Protein AF-A0A4U0XA44-F1 (afdb_monomer)

Organism: NCBI:txid329884

Solvent-accessible surface area (backbone atoms only — not comparable to full-atom values): 9792 Å² total; per-residue (Å²): 133,67,64,86,78,43,59,71,72,58,34,55,54,52,65,65,36,68,73,57,49,49,60,63,55,64,75,67,71,84,72,81,82,68,94,86,64,79,78,78,75,85,68,75,73,73,84,87,70,76,71,45,79,67,72,78,51,86,83,80,86,75,79,83,79,50,74,67,54,52,51,50,49,53,48,65,37,54,74,52,82,75,41,83,71,49,78,26,84,45,85,89,61,59,78,93,64,96,65,94,82,85,86,90,84,78,68,77,80,78,42,66,36,54,50,52,24,57,57,51,70,31,92,86,58,70,83,46,74,74,62,92,61,78,75,76,77,76,52,50,73,45,71,86

pLDDT: mean 70.78, std 17.55, range [33.53, 96.88]

Foldseek 3Di:
DDLVPDDPVSSVVQCPDPVVVVVVVVVPDPDDDDPPDDPPPCPDDPPPPPCDPPNVDDDDDDDDDDPVRVVVQLCVLAVDQKDWDDWALDPVPDDDDPDDDDDDDDAFPPCPQVVVCVSNVHPPDSSPPDDPDGDPPNIDTDID

Mean predicted aligned error: 16.36 Å

Structure (mmCIF, N/CA/C/O backbone):
data_AF-A0A4U0XA44-F1
#
_entry.id   AF-A0A4U0XA44-F1
#
loop_
_atom_site.group_PDB
_atom_site.id
_atom_site.type_symbol
_atom_site.label_atom_id
_atom_site.label_alt_id
_atom_site.label_comp_id
_atom_site.label_asym_id
_atom_site.label_entity_id
_atom_site.label_seq_id
_atom_site.pdbx_PDB_ins_code
_atom_site.Cartn_x
_atom_site.Cartn_y
_atom_site.Cartn_z
_atom_site.occupancy
_atom_site.B_iso_or_equiv
_atom_site.auth_seq_id
_atom_site.auth_comp_id
_atom_site.auth_asym_id
_atom_site.auth_atom_id
_atom_site.pdbx_PDB_model_num
ATOM 1 N N . MET A 1 1 ? -22.358 1.973 -22.016 1.00 46.72 1 MET A N 1
ATOM 2 C CA . MET A 1 1 ? -22.594 1.385 -20.680 1.00 46.72 1 MET A CA 1
ATOM 3 C C . MET A 1 1 ? -21.294 0.751 -20.224 1.00 46.72 1 MET A C 1
ATOM 5 O O . MET A 1 1 ? -20.784 -0.100 -20.938 1.00 46.72 1 MET A O 1
ATOM 9 N N . ASP A 1 2 ? -20.721 1.218 -19.116 1.00 55.09 2 ASP A N 1
ATOM 10 C CA . ASP A 1 2 ? -19.413 0.759 -18.637 1.00 55.09 2 ASP A CA 1
ATOM 11 C C . ASP A 1 2 ? -19.580 -0.491 -17.759 1.00 55.09 2 ASP A C 1
ATOM 13 O O . ASP A 1 2 ? -20.042 -0.419 -16.618 1.00 55.09 2 ASP A O 1
ATOM 17 N N . ILE A 1 3 ? -19.256 -1.658 -18.324 1.00 52.31 3 ILE A N 1
ATOM 18 C CA . ILE A 1 3 ? -19.473 -2.980 -17.708 1.00 52.31 3 ILE A CA 1
ATOM 19 C C . ILE A 1 3 ? -18.700 -3.105 -16.382 1.00 52.31 3 ILE A C 1
ATOM 21 O O . ILE A 1 3 ? -19.102 -3.853 -15.489 1.00 52.31 3 ILE A O 1
ATOM 25 N N . LEU A 1 4 ? -17.618 -2.334 -16.220 1.00 55.19 4 LEU A N 1
ATOM 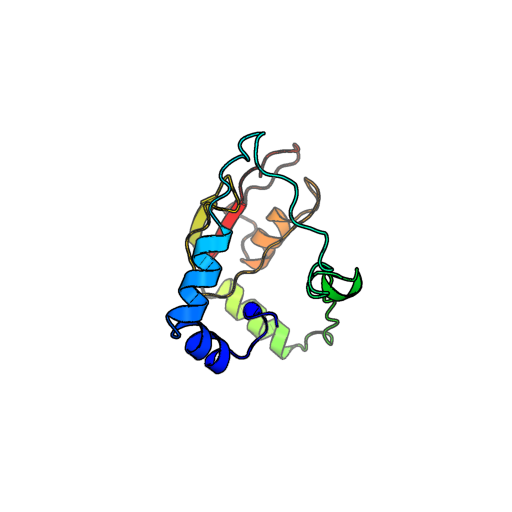26 C CA . LEU A 1 4 ? -16.779 -2.336 -15.022 1.00 55.19 4 LEU A CA 1
ATOM 27 C C . LEU A 1 4 ? -17.391 -1.568 -13.843 1.00 55.19 4 LEU A C 1
ATOM 29 O O . LEU A 1 4 ? -16.971 -1.794 -12.709 1.00 55.19 4 LEU A O 1
ATOM 33 N N . ARG A 1 5 ? -18.401 -0.722 -14.087 1.00 49.72 5 ARG A N 1
ATOM 34 C CA . ARG A 1 5 ? -19.147 0.012 -13.047 1.00 49.72 5 ARG A CA 1
ATOM 35 C C . ARG A 1 5 ? -20.463 -0.650 -12.635 1.00 49.72 5 ARG A C 1
ATOM 37 O O . ARG A 1 5 ? -21.167 -0.120 -11.779 1.00 49.72 5 ARG A O 1
ATOM 44 N N . LEU A 1 6 ? -20.812 -1.794 -13.220 1.00 53.34 6 LEU A N 1
ATOM 45 C CA . LEU A 1 6 ? -22.012 -2.525 -12.828 1.00 53.34 6 LEU A CA 1
ATOM 46 C C . LEU A 1 6 ? -21.803 -3.279 -11.505 1.00 53.34 6 LEU A C 1
ATOM 48 O O . LEU A 1 6 ? -20.701 -3.775 -11.250 1.00 53.34 6 LEU A O 1
ATOM 52 N N . PRO A 1 7 ? -22.867 -3.442 -10.694 1.00 65.44 7 PRO A N 1
ATOM 53 C CA . PRO A 1 7 ? -22.861 -4.349 -9.553 1.00 65.44 7 PRO A CA 1
ATOM 54 C C . PRO A 1 7 ? -22.336 -5.732 -9.954 1.00 65.44 7 PRO A C 1
ATOM 56 O O . PRO A 1 7 ? -22.637 -6.229 -11.042 1.00 65.44 7 PRO A O 1
ATOM 59 N N . THR A 1 8 ? -21.571 -6.378 -9.075 1.00 63.03 8 THR A N 1
ATOM 60 C CA . THR A 1 8 ? -20.843 -7.632 -9.351 1.00 63.03 8 THR A CA 1
ATOM 61 C C . THR A 1 8 ? -21.722 -8.742 -9.934 1.00 63.03 8 THR A C 1
ATOM 63 O O . THR A 1 8 ? -21.257 -9.480 -10.802 1.00 63.03 8 THR A O 1
ATOM 66 N N . ALA A 1 9 ? -22.994 -8.820 -9.526 1.00 58.72 9 ALA A N 1
ATOM 67 C CA . ALA A 1 9 ? -23.980 -9.766 -10.056 1.00 58.72 9 ALA A CA 1
ATOM 68 C C . ALA A 1 9 ? -24.393 -9.480 -11.515 1.00 58.72 9 ALA A C 1
ATOM 70 O O . ALA A 1 9 ? -24.545 -10.400 -12.316 1.00 58.72 9 ALA A O 1
ATOM 71 N N . LEU A 1 10 ? -24.532 -8.205 -11.890 1.00 57.47 10 LEU A N 1
ATOM 72 C CA . LEU A 1 10 ? -24.844 -7.806 -13.267 1.00 57.47 10 LEU A CA 1
ATOM 73 C C . LEU A 1 10 ? -23.617 -7.934 -14.171 1.00 57.47 10 LEU A C 1
ATOM 75 O O . LEU A 1 10 ? -23.728 -8.388 -15.309 1.00 57.47 10 LEU A O 1
ATOM 79 N N . ARG A 1 11 ? -22.431 -7.619 -13.639 1.00 69.88 11 ARG A N 1
ATOM 80 C CA . ARG A 1 11 ? -21.157 -7.785 -14.345 1.00 69.88 11 ARG A CA 1
ATOM 81 C C . ARG A 1 11 ? -20.894 -9.247 -14.713 1.00 69.88 11 ARG A C 1
ATOM 83 O O . ARG A 1 11 ? -20.538 -9.536 -15.852 1.00 69.88 11 ARG A O 1
ATOM 90 N N . SER A 1 12 ? -21.080 -10.176 -13.774 1.00 64.12 12 SER A N 1
ATOM 91 C CA . SER A 1 12 ? -20.860 -11.608 -14.021 1.00 64.12 12 SER A CA 1
ATOM 92 C C . SER A 1 12 ? -21.888 -12.207 -14.987 1.00 64.12 12 SER A C 1
ATOM 94 O O . SER A 1 12 ? -21.527 -13.060 -15.797 1.00 64.12 12 SER A O 1
ATOM 96 N N . SER A 1 13 ? -23.134 -11.728 -14.953 1.00 58.28 13 SER A N 1
ATOM 97 C CA . SER A 1 13 ? -24.195 -12.136 -15.881 1.00 58.28 13 SER A CA 1
ATOM 98 C C . SER A 1 13 ? -23.913 -11.684 -17.322 1.00 58.28 13 SER A C 1
ATOM 100 O O . SER A 1 13 ? -23.980 -12.488 -18.251 1.00 58.28 13 SER A O 1
ATOM 102 N N . LEU A 1 14 ? -23.485 -10.432 -17.515 1.00 61.22 14 LEU A N 1
ATOM 103 C CA . LEU A 1 14 ? -23.154 -9.898 -18.844 1.00 61.22 14 LEU A CA 1
ATOM 104 C C . LEU A 1 14 ? -21.908 -10.547 -19.455 1.00 61.22 14 LEU A C 1
ATOM 106 O O . LEU A 1 14 ? -21.880 -10.823 -20.651 1.00 61.22 14 LEU A O 1
ATOM 110 N N . LEU A 1 15 ? -20.895 -10.856 -18.640 1.00 64.25 15 LEU A N 1
ATOM 111 C CA . LEU A 1 15 ? -19.681 -11.542 -19.103 1.00 64.25 15 LEU A CA 1
ATOM 112 C C . LEU A 1 15 ? -19.907 -13.031 -19.436 1.00 64.25 15 LEU A C 1
ATOM 114 O O . LEU A 1 15 ? -19.071 -13.636 -20.109 1.00 64.25 15 LEU A O 1
ATOM 118 N N . ARG A 1 16 ? -21.027 -13.626 -18.998 1.00 67.88 16 ARG A N 1
ATOM 119 C CA . ARG A 1 16 ? -21.444 -14.990 -19.376 1.00 67.88 16 ARG A CA 1
ATOM 120 C C . ARG A 1 16 ? -22.172 -15.049 -20.720 1.00 67.88 16 ARG A C 1
ATOM 122 O O . ARG A 1 16 ? -22.339 -16.146 -21.248 1.00 67.88 16 ARG A O 1
ATOM 129 N N . GLN A 1 17 ? -22.580 -13.915 -21.293 1.00 65.62 17 GLN A N 1
ATOM 130 C CA . GLN A 1 17 ? -23.223 -13.894 -22.605 1.00 65.62 17 GLN A CA 1
ATOM 131 C C . GLN A 1 17 ? -22.173 -14.034 -23.723 1.00 65.62 17 GLN A C 1
ATOM 133 O O . GLN A 1 17 ? -21.308 -13.163 -23.867 1.00 65.62 17 GLN A O 1
ATOM 138 N N . PRO A 1 18 ? -22.236 -15.094 -24.552 1.00 60.31 18 PRO A N 1
ATOM 139 C CA . PRO A 1 18 ? -21.203 -15.378 -25.552 1.00 60.31 18 PRO A CA 1
ATOM 140 C C . PRO A 1 18 ? -21.068 -14.265 -26.606 1.00 60.31 18 PRO A C 1
ATOM 142 O O . PRO A 1 18 ? -19.958 -13.974 -27.049 1.00 60.31 18 PRO A O 1
ATOM 145 N N . ALA A 1 19 ? -22.166 -13.575 -26.934 1.00 55.03 19 ALA A N 1
ATOM 146 C CA . ALA A 1 19 ? -22.178 -12.474 -27.898 1.00 55.03 19 ALA A CA 1
ATOM 147 C C . ALA A 1 19 ? -21.351 -11.252 -27.443 1.00 55.03 19 ALA A C 1
ATOM 149 O O . ALA A 1 19 ? -20.592 -10.690 -28.231 1.00 55.03 19 ALA A O 1
ATOM 150 N N . LEU A 1 20 ? -21.428 -10.866 -26.161 1.00 56.31 20 LEU A N 1
ATOM 151 C CA . LEU A 1 20 ? -20.670 -9.723 -25.629 1.00 56.31 20 LEU A CA 1
ATOM 152 C C . LEU A 1 20 ? -19.189 -10.048 -25.420 1.00 56.31 20 LEU A C 1
ATOM 154 O O . LEU A 1 20 ? -18.326 -9.181 -25.564 1.00 56.31 20 LEU A O 1
ATOM 158 N N . ARG A 1 21 ? -18.878 -11.314 -25.130 1.00 52.78 21 ARG A N 1
ATOM 159 C CA . ARG A 1 21 ? -17.499 -11.790 -24.988 1.00 52.78 21 ARG A CA 1
ATOM 160 C C . ARG A 1 21 ? -16.740 -11.761 -26.319 1.00 52.78 21 ARG A C 1
ATOM 162 O O . ARG A 1 21 ? -15.540 -11.485 -26.316 1.00 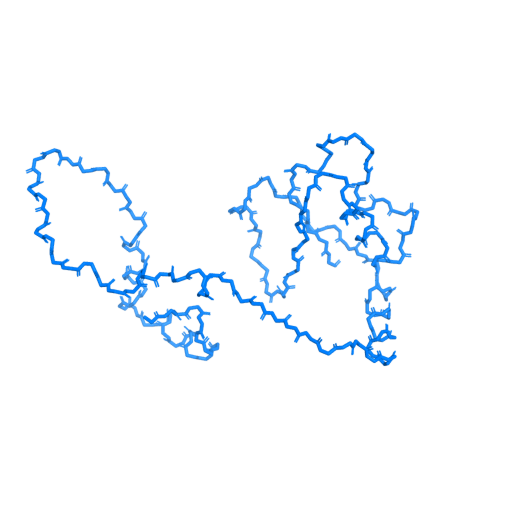52.78 21 ARG A O 1
ATOM 169 N N . CYS A 1 22 ? -17.441 -12.007 -27.428 1.00 48.97 22 CYS A N 1
ATOM 170 C CA . CYS A 1 22 ? -16.890 -11.931 -28.780 1.00 48.97 22 CYS A CA 1
ATOM 171 C C . CYS A 1 22 ? -16.556 -10.480 -29.169 1.00 48.97 22 CYS A C 1
ATOM 173 O O . CYS A 1 22 ? -15.431 -10.213 -29.579 1.00 48.97 22 CYS A O 1
ATOM 175 N N . LEU A 1 23 ? -17.467 -9.534 -28.898 1.00 49.62 23 LEU A N 1
ATOM 176 C CA . LEU A 1 23 ? -17.262 -8.100 -29.161 1.00 49.62 23 LEU A CA 1
ATOM 177 C C . LEU A 1 23 ? -16.072 -7.500 -28.390 1.00 49.62 23 LEU A C 1
ATOM 179 O O . LEU A 1 23 ? -15.359 -6.645 -28.912 1.00 49.62 23 LEU A O 1
ATOM 183 N N . LEU A 1 24 ? -15.824 -7.970 -27.163 1.00 53.03 24 LEU A N 1
ATOM 184 C CA . LEU A 1 24 ? -14.659 -7.564 -26.368 1.00 53.03 24 LEU A CA 1
ATOM 185 C C . LEU A 1 24 ? -13.341 -8.191 -26.862 1.00 53.03 24 LEU A C 1
ATOM 187 O O . LEU A 1 24 ? -12.293 -7.574 -26.699 1.00 53.03 24 LEU A O 1
ATOM 191 N N . HIS A 1 25 ? -13.376 -9.382 -27.475 1.00 43.94 25 HIS A N 1
ATOM 192 C CA . HIS A 1 25 ? -12.186 -10.014 -28.068 1.00 43.94 25 HIS A CA 1
ATOM 193 C C . HIS A 1 25 ? -11.804 -9.392 -29.416 1.00 43.94 25 HIS A C 1
ATOM 195 O O . HIS A 1 25 ? -10.619 -9.198 -29.677 1.00 43.94 25 HIS A O 1
ATOM 201 N N . SER A 1 26 ? -12.781 -9.028 -30.250 1.00 41.25 26 SER A N 1
ATOM 202 C CA . SER A 1 26 ? -12.533 -8.384 -31.549 1.00 41.25 26 SER A CA 1
ATOM 203 C C . SER A 1 26 ? -11.971 -6.962 -31.435 1.00 41.25 26 SER A C 1
ATOM 205 O O . SER A 1 26 ? -11.390 -6.456 -32.385 1.00 41.25 26 SER A O 1
ATOM 207 N N . ALA A 1 27 ? -12.097 -6.318 -30.272 1.00 44.16 27 ALA A N 1
ATOM 208 C CA . ALA A 1 27 ? -11.546 -4.984 -30.031 1.00 44.16 27 ALA A CA 1
ATOM 209 C C . ALA A 1 27 ? -10.016 -4.968 -29.793 1.00 44.16 27 ALA A C 1
ATOM 211 O O . ALA A 1 27 ? -9.453 -3.897 -29.579 1.00 44.16 27 ALA A O 1
ATOM 212 N N . VAL A 1 28 ? -9.341 -6.130 -29.797 1.00 42.34 28 VAL A N 1
ATOM 213 C CA . VAL A 1 28 ? -7.914 -6.260 -29.424 1.00 42.34 28 VAL A CA 1
ATOM 214 C C . VAL A 1 28 ? -6.992 -6.619 -30.602 1.00 42.34 28 VAL A C 1
ATOM 216 O O . VAL A 1 28 ? -5.774 -6.506 -30.476 1.00 42.34 28 VAL A O 1
ATOM 219 N N . THR A 1 29 ? -7.512 -6.961 -31.780 1.00 33.53 29 THR A N 1
ATOM 220 C CA . THR A 1 29 ? -6.675 -7.147 -32.977 1.00 33.53 29 THR A CA 1
ATOM 221 C C . THR A 1 29 ? -6.556 -5.837 -33.749 1.00 33.53 29 THR A C 1
ATOM 223 O O . THR A 1 29 ? -7.409 -5.503 -34.565 1.00 33.53 29 THR A O 1
ATOM 226 N N . TYR A 1 30 ? -5.489 -5.083 -33.481 1.00 39.69 30 TYR A N 1
ATOM 227 C CA . TYR A 1 30 ? -5.030 -4.032 -34.386 1.00 39.69 30 TYR A CA 1
ATOM 228 C C . TYR A 1 30 ? -4.241 -4.694 -35.521 1.00 39.69 30 TYR A C 1
ATOM 230 O O . TYR A 1 30 ? -3.050 -4.970 -35.381 1.00 39.69 30 TYR A O 1
ATOM 238 N N . GLU A 1 31 ? -4.917 -4.994 -36.626 1.00 38.34 31 GLU A N 1
ATOM 239 C CA . GLU A 1 31 ? -4.249 -5.209 -37.908 1.00 38.34 31 GLU A CA 1
ATOM 240 C C . GLU A 1 31 ? -4.024 -3.835 -38.546 1.00 38.34 31 GLU A C 1
ATOM 242 O O . GLU A 1 31 ? -4.957 -3.041 -38.677 1.00 38.34 31 GLU A O 1
ATOM 247 N N . ALA A 1 32 ? -2.770 -3.524 -38.882 1.00 40.50 32 ALA A N 1
ATOM 248 C CA . ALA A 1 32 ? -2.432 -2.277 -39.557 1.00 40.50 32 ALA A CA 1
ATOM 249 C C . ALA A 1 32 ? -3.197 -2.189 -40.898 1.00 40.50 32 ALA A C 1
ATOM 251 O O . ALA A 1 32 ? -3.232 -3.189 -41.624 1.00 40.50 32 ALA A O 1
ATOM 252 N N . PRO A 1 33 ? -3.812 -1.041 -41.246 1.00 43.59 33 PRO A N 1
ATOM 253 C CA . PRO A 1 33 ? -4.612 -0.934 -42.463 1.00 43.59 33 PRO A CA 1
ATOM 254 C C . PRO A 1 33 ? -3.745 -1.144 -43.708 1.00 43.59 33 PRO A C 1
ATOM 256 O O . PRO A 1 33 ? -2.662 -0.573 -43.810 1.00 43.59 33 PRO A O 1
ATOM 259 N N . ARG A 1 34 ? -4.226 -1.947 -44.662 1.00 53.03 34 ARG A N 1
ATOM 260 C CA . ARG A 1 34 ? -3.709 -1.939 -46.038 1.00 53.03 34 ARG A CA 1
ATOM 261 C C . ARG A 1 34 ? -4.261 -0.694 -46.737 1.00 53.03 34 ARG A C 1
ATOM 263 O O . ARG A 1 34 ? -5.451 -0.417 -46.593 1.00 53.03 34 ARG A O 1
ATOM 270 N N . ASP A 1 35 ? -3.419 0.014 -47.483 1.00 50.75 35 ASP A N 1
ATOM 271 C CA . ASP A 1 35 ? -3.682 1.352 -48.049 1.00 50.75 35 ASP A CA 1
ATOM 272 C C . ASP A 1 35 ? -4.846 1.443 -49.069 1.00 50.75 35 ASP A C 1
ATOM 274 O O . ASP A 1 35 ? -5.177 2.534 -49.522 1.00 50.75 35 ASP A O 1
ATOM 278 N N . ASP A 1 36 ? -5.522 0.336 -49.396 1.00 52.28 36 ASP A N 1
ATOM 279 C CA . ASP A 1 36 ? -6.522 0.270 -50.475 1.00 52.28 36 ASP A CA 1
ATOM 280 C C . ASP A 1 36 ? -7.996 0.275 -50.013 1.00 52.28 36 ASP A C 1
ATOM 282 O O . ASP A 1 36 ? -8.901 0.097 -50.831 1.00 52.28 36 ASP A O 1
ATOM 286 N N . VAL A 1 37 ? -8.291 0.468 -48.719 1.00 55.06 37 VAL A N 1
ATOM 287 C CA . VAL A 1 37 ? -9.684 0.525 -48.225 1.00 55.06 37 VAL A CA 1
ATOM 288 C C . VAL A 1 37 ? -10.113 1.984 -48.020 1.00 55.06 37 VAL A C 1
ATOM 290 O O . VAL A 1 37 ? -9.506 2.674 -47.198 1.00 55.06 37 VAL A O 1
ATOM 293 N N . PRO A 1 38 ? -11.160 2.484 -48.714 1.00 55.50 38 PRO A N 1
ATOM 294 C CA . PRO A 1 38 ? -11.635 3.848 -48.510 1.00 55.50 38 PRO A CA 1
ATOM 295 C C . PRO A 1 38 ? -12.071 4.046 -47.050 1.00 55.50 38 PRO A C 1
ATOM 297 O O . PRO A 1 38 ? -12.656 3.132 -46.456 1.00 55.50 38 PRO A O 1
ATOM 300 N N . PRO A 1 39 ? -11.798 5.221 -46.452 1.00 53.78 39 PRO A N 1
ATOM 301 C CA . PRO A 1 39 ? -12.088 5.459 -45.048 1.00 53.78 39 PRO A CA 1
ATOM 302 C C . PRO A 1 39 ? -13.587 5.254 -44.795 1.00 53.78 39 PRO A C 1
ATOM 304 O O . PRO A 1 39 ? -14.406 5.788 -45.551 1.00 53.78 39 PRO A O 1
ATOM 307 N N . PRO A 1 40 ? -13.978 4.492 -43.756 1.00 50.91 40 PRO A N 1
ATOM 308 C CA . PRO A 1 40 ? -15.383 4.340 -43.420 1.00 50.91 40 PRO A CA 1
ATOM 309 C C . PRO A 1 40 ? -15.968 5.733 -43.173 1.00 50.91 40 PRO A C 1
ATOM 311 O O . PRO A 1 40 ? -15.394 6.533 -42.430 1.00 50.91 40 PRO A O 1
ATOM 314 N N . SER A 1 41 ? -17.089 6.037 -43.835 1.00 52.06 41 SER A N 1
ATOM 315 C CA . SER A 1 41 ? -17.808 7.299 -43.659 1.00 52.06 41 SER A CA 1
ATOM 316 C C . SER A 1 41 ? -17.974 7.578 -42.168 1.00 52.06 41 SER A C 1
ATOM 318 O O . SER A 1 41 ? -18.400 6.676 -41.445 1.00 52.06 41 SER A O 1
ATOM 320 N N . LEU A 1 42 ? -17.645 8.799 -41.734 1.00 49.19 42 LEU A N 1
ATOM 321 C CA . LEU A 1 42 ? -17.750 9.309 -40.360 1.00 49.19 42 LEU A CA 1
ATOM 322 C C . LEU A 1 42 ? -19.209 9.291 -39.857 1.00 49.19 42 LEU A C 1
ATOM 324 O O . LEU A 1 42 ? -19.808 10.330 -39.589 1.00 49.19 42 LEU A O 1
ATOM 328 N N . ALA A 1 43 ? -19.810 8.112 -39.723 1.00 49.03 43 ALA A N 1
ATOM 329 C CA . ALA A 1 43 ? -20.954 7.911 -38.860 1.00 49.03 43 ALA A CA 1
ATOM 330 C C . ALA A 1 43 ? -20.457 8.237 -37.452 1.00 49.03 43 ALA A C 1
ATOM 332 O O . ALA A 1 43 ? -19.503 7.621 -36.974 1.00 49.03 43 ALA A O 1
ATOM 333 N N . ALA A 1 44 ? -21.040 9.282 -36.861 1.00 52.03 44 ALA A N 1
ATOM 334 C CA . ALA A 1 44 ? -20.644 9.855 -35.584 1.00 52.03 44 ALA A CA 1
ATOM 335 C C . ALA A 1 44 ? -20.240 8.755 -34.595 1.00 52.03 44 ALA A C 1
ATOM 337 O O . ALA A 1 44 ? -21.061 7.908 -34.233 1.00 52.03 44 ALA A O 1
ATOM 338 N N . ALA A 1 45 ? -18.963 8.756 -34.194 1.00 47.03 45 ALA A N 1
ATOM 339 C CA . ALA A 1 45 ? -18.460 7.850 -33.174 1.00 47.03 45 ALA A CA 1
ATOM 340 C C . ALA A 1 45 ? -19.436 7.886 -31.985 1.00 47.03 45 ALA A C 1
ATOM 342 O O . ALA A 1 45 ? -19.822 8.985 -31.568 1.00 47.03 45 ALA A O 1
ATOM 343 N N . PRO A 1 46 ? -19.893 6.732 -31.464 1.00 45.66 46 PRO A N 1
ATOM 344 C CA . PRO A 1 46 ? -20.869 6.726 -30.388 1.00 45.66 46 PRO A CA 1
ATOM 345 C C . PRO A 1 46 ? -20.327 7.591 -29.250 1.00 45.66 46 PRO A C 1
ATOM 347 O O . PRO A 1 46 ? -19.173 7.436 -28.849 1.00 45.66 46 PRO A O 1
ATOM 350 N N . ALA A 1 47 ? -21.162 8.494 -28.729 1.00 50.03 47 ALA A N 1
ATOM 351 C CA . ALA A 1 47 ? -20.871 9.444 -27.648 1.00 50.03 47 ALA A CA 1
ATOM 352 C C . ALA A 1 47 ? -20.518 8.779 -26.290 1.00 50.03 47 ALA A C 1
ATOM 354 O O . ALA A 1 47 ? -20.701 9.354 -25.223 1.00 50.03 47 ALA A O 1
ATOM 355 N N . LEU A 1 48 ? -20.021 7.542 -26.309 1.00 43.69 48 LEU A N 1
ATOM 356 C CA . LEU A 1 48 ? -19.558 6.753 -25.172 1.00 43.69 48 LEU A CA 1
ATOM 357 C C . LEU A 1 48 ? -18.131 7.106 -24.725 1.00 43.69 48 LEU A C 1
ATOM 359 O O . LEU A 1 48 ? -17.658 6.528 -23.751 1.00 43.69 48 LEU A O 1
ATOM 363 N N . LEU A 1 49 ? -17.453 8.033 -25.409 1.00 44.97 49 LEU A N 1
ATOM 364 C CA . LEU A 1 49 ? -16.063 8.414 -25.130 1.00 44.97 49 LEU A CA 1
ATOM 365 C C . LEU A 1 49 ? -15.860 9.915 -24.891 1.00 44.97 49 LEU A C 1
ATOM 367 O O . LEU A 1 49 ? -14.723 10.380 -24.871 1.00 44.97 49 LEU A O 1
ATOM 371 N N . THR A 1 50 ? -16.915 10.689 -24.632 1.00 48.09 50 THR A N 1
ATOM 372 C CA . THR A 1 50 ? -16.744 12.005 -23.994 1.00 48.09 50 THR A CA 1
ATOM 373 C C . THR A 1 50 ? -16.474 11.796 -22.508 1.00 48.09 50 THR A C 1
ATOM 375 O O . THR A 1 50 ? -17.311 12.066 -21.648 1.00 48.09 50 THR A O 1
ATOM 378 N N . LEU A 1 51 ? -15.297 11.247 -22.208 1.00 46.62 51 LEU A N 1
ATOM 379 C CA . LEU A 1 51 ? -14.742 11.179 -20.866 1.00 46.62 51 LEU A CA 1
ATOM 380 C C . LEU A 1 51 ? -14.489 12.621 -20.421 1.00 46.62 51 LEU A C 1
ATOM 382 O O . LEU A 1 51 ? -13.473 13.220 -20.765 1.00 46.62 51 LEU A O 1
ATOM 386 N N . SER A 1 52 ? -15.438 13.212 -19.694 1.00 58.66 52 SER A N 1
ATOM 387 C CA . SER A 1 52 ? -15.179 14.498 -19.051 1.00 58.66 52 SER A CA 1
ATOM 388 C C . SER A 1 52 ? -14.082 14.310 -18.000 1.00 58.66 52 SER A C 1
ATOM 390 O O . SER A 1 52 ? -13.946 13.234 -17.407 1.00 58.66 52 SER A O 1
ATOM 392 N N . SER A 1 53 ? -13.315 15.360 -17.717 1.00 52.03 53 SER A N 1
ATOM 393 C CA . SER A 1 53 ? -12.317 15.362 -16.636 1.00 52.03 53 SER A CA 1
ATOM 394 C C . SER A 1 53 ? -12.906 14.937 -15.281 1.00 52.03 53 SER A C 1
ATOM 396 O O . SER A 1 53 ? -12.199 14.368 -14.449 1.00 52.03 53 SER A O 1
ATOM 398 N N . THR A 1 54 ? -14.210 15.141 -15.085 1.00 54.19 54 THR A N 1
ATOM 399 C CA . THR A 1 54 ? -14.993 14.703 -13.921 1.00 54.19 54 THR A CA 1
ATOM 400 C C . THR A 1 54 ? -15.270 13.195 -13.906 1.00 54.19 54 THR A C 1
ATOM 402 O O . THR A 1 54 ? -15.394 12.602 -12.841 1.00 54.19 54 THR A O 1
ATOM 405 N N . THR A 1 55 ? -15.354 12.548 -15.071 1.00 56.47 55 THR A N 1
ATOM 406 C CA . THR A 1 55 ? -15.618 11.100 -15.190 1.00 56.47 55 THR A CA 1
ATOM 407 C C . THR A 1 55 ? -14.368 10.271 -14.883 1.00 56.47 55 THR A C 1
ATOM 409 O O . THR A 1 55 ? -14.468 9.171 -14.338 1.00 56.47 55 THR A O 1
ATOM 412 N N . LEU A 1 56 ? -13.189 10.818 -15.196 1.00 53.84 56 LEU A N 1
ATOM 413 C CA . LEU A 1 56 ? -11.889 10.174 -14.977 1.00 53.84 56 LEU A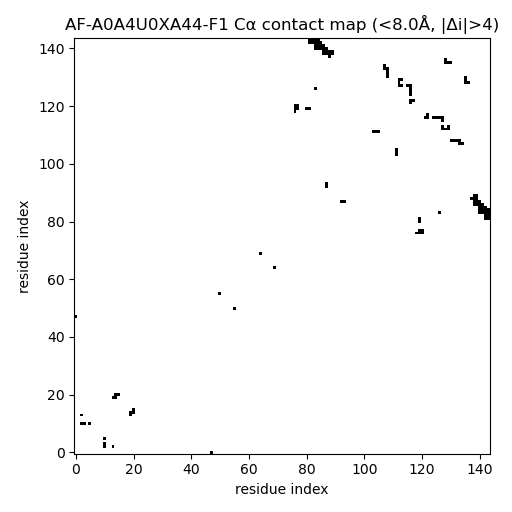 CA 1
ATOM 414 C C . LEU A 1 56 ? -11.357 10.322 -13.546 1.00 53.84 56 LEU A C 1
ATOM 416 O O . LEU A 1 56 ? -10.497 9.545 -13.140 1.00 53.84 56 LEU A O 1
ATOM 420 N N . ASN A 1 57 ? -11.876 11.281 -12.775 1.00 57.75 57 ASN A N 1
ATOM 421 C CA . ASN A 1 57 ? -11.406 11.580 -11.426 1.00 57.75 57 ASN A CA 1
ATOM 422 C C . ASN A 1 57 ? -12.555 11.447 -10.420 1.00 57.75 57 ASN A C 1
ATOM 424 O O . ASN A 1 57 ? -13.303 12.393 -10.185 1.00 57.75 57 ASN A O 1
ATOM 428 N N . SER A 1 58 ? -12.693 10.275 -9.798 1.00 65.31 58 SER A N 1
ATOM 429 C CA . SER A 1 58 ? -13.548 10.121 -8.619 1.00 65.31 58 SER A CA 1
ATOM 430 C C . SER A 1 58 ? -12.773 10.552 -7.376 1.00 65.31 58 SER A C 1
ATOM 432 O O . SER A 1 58 ? -11.838 9.869 -6.959 1.00 65.31 58 SER A O 1
ATOM 434 N N . TYR A 1 59 ? -13.158 11.676 -6.781 1.00 71.81 59 TYR A N 1
ATOM 435 C CA . TYR A 1 59 ? -12.631 12.115 -5.494 1.00 71.81 59 TYR A CA 1
ATOM 436 C C . TYR A 1 59 ? -13.617 11.739 -4.390 1.00 71.81 59 TYR A C 1
ATOM 438 O O . TYR A 1 59 ? -14.796 12.081 -4.467 1.00 71.81 59 TYR A O 1
ATOM 446 N N . GLN A 1 60 ? -13.139 11.027 -3.373 1.00 75.62 60 GLN A N 1
ATOM 447 C CA . GLN A 1 60 ? -13.936 10.663 -2.209 1.00 75.62 60 GLN A CA 1
ATOM 448 C C . GLN A 1 60 ? -13.337 11.329 -0.973 1.00 75.62 60 GLN A C 1
ATOM 450 O O . GLN A 1 60 ? -12.189 11.073 -0.616 1.00 75.62 60 GLN A O 1
ATOM 455 N N . VAL A 1 61 ? -14.127 12.177 -0.316 1.00 82.88 61 VAL A N 1
ATOM 456 C CA . VAL A 1 61 ? -13.812 12.684 1.023 1.00 82.88 61 VAL A CA 1
ATOM 457 C C . VAL A 1 61 ? -14.453 11.740 2.024 1.00 82.88 61 VAL A C 1
ATOM 459 O O . VAL A 1 61 ? -15.668 11.546 1.998 1.00 82.88 61 VAL A O 1
ATOM 462 N N . SER A 1 62 ? -13.652 11.140 2.899 1.00 84.06 62 SER A N 1
ATOM 463 C CA . SER A 1 62 ? -14.168 10.389 4.039 1.00 84.06 62 SER A CA 1
ATOM 464 C C . SER A 1 62 ? -14.279 11.289 5.265 1.00 84.06 62 SER A C 1
ATOM 466 O O . SER A 1 62 ? -13.550 12.272 5.407 1.00 84.06 62 SER A O 1
ATOM 468 N N . LEU A 1 63 ? -15.153 10.914 6.196 1.00 92.88 63 LEU A N 1
ATOM 469 C CA . LEU A 1 63 ? -15.101 11.470 7.544 1.00 92.88 63 LEU A CA 1
ATOM 470 C C . LEU A 1 63 ? -13.773 11.070 8.220 1.00 92.88 63 LEU A C 1
ATOM 472 O O . LEU A 1 63 ? -13.217 10.014 7.888 1.00 92.88 63 LEU A O 1
ATOM 476 N N . PRO A 1 64 ? -13.255 11.879 9.161 1.00 93.62 64 PRO A N 1
ATOM 477 C CA . PRO A 1 64 ? -12.093 11.503 9.955 1.00 93.62 64 PRO A CA 1
ATOM 478 C C . PRO A 1 64 ? -12.311 10.162 10.677 1.00 93.62 64 PRO A C 1
ATOM 480 O O . PRO A 1 64 ? -13.424 9.887 11.139 1.00 93.62 64 PRO A O 1
ATOM 483 N N . PRO A 1 65 ? -11.276 9.313 10.797 1.00 93.81 65 PRO A N 1
ATOM 484 C CA . PRO A 1 65 ? -11.401 8.039 11.491 1.00 93.81 65 PRO A CA 1
ATOM 485 C C . PRO A 1 65 ? -11.659 8.251 12.989 1.00 93.81 65 PRO A C 1
ATOM 487 O O . PRO A 1 65 ? -11.072 9.124 13.626 1.00 93.81 65 PRO A O 1
ATOM 490 N N . THR A 1 66 ? -12.516 7.413 13.569 1.00 96.31 66 THR A N 1
ATOM 491 C CA . THR A 1 66 ? -12.740 7.357 15.016 1.00 96.31 66 THR A CA 1
ATOM 492 C C . THR A 1 66 ? -11.606 6.593 15.708 1.00 96.31 66 THR A C 1
ATOM 494 O O . THR A 1 66 ? -10.866 5.833 15.080 1.00 96.31 66 THR A O 1
ATOM 497 N N . ASN A 1 67 ? -11.501 6.713 17.035 1.00 96.50 67 ASN A N 1
ATOM 498 C CA . ASN A 1 67 ? -10.528 5.943 17.821 1.00 96.50 67 ASN A CA 1
ATOM 499 C C . ASN A 1 67 ? -10.672 4.421 17.648 1.00 96.50 67 ASN A C 1
ATOM 501 O O . ASN A 1 67 ? -9.674 3.702 17.684 1.00 96.50 67 ASN A O 1
ATOM 505 N N . THR A 1 68 ? -11.891 3.916 17.442 1.00 96.88 68 THR A N 1
ATOM 506 C CA . THR A 1 68 ? -12.124 2.487 17.187 1.00 96.88 68 THR A CA 1
ATOM 507 C C . THR A 1 68 ? -11.561 2.063 15.834 1.00 96.88 68 THR A C 1
ATOM 509 O O . THR A 1 68 ? -10.889 1.036 15.766 1.00 96.88 68 THR A O 1
ATOM 512 N N . HIS A 1 69 ? -11.739 2.878 14.787 1.00 95.00 69 HIS A N 1
ATOM 513 C CA . HIS A 1 69 ? -11.134 2.630 13.474 1.00 95.00 69 HIS A CA 1
ATOM 514 C C . HIS A 1 69 ? -9.605 2.642 13.544 1.00 95.00 69 HIS A C 1
ATOM 516 O O . HIS A 1 69 ? -8.964 1.766 12.970 1.00 95.00 69 HIS A O 1
ATOM 522 N N . LEU A 1 70 ? -9.017 3.586 14.286 1.00 93.19 70 LEU A N 1
ATOM 523 C CA . LEU A 1 70 ? -7.563 3.661 14.461 1.00 93.19 70 LEU A CA 1
ATOM 524 C C . LEU A 1 70 ? -7.004 2.432 15.188 1.00 93.19 70 LEU A C 1
ATOM 526 O O . LEU A 1 70 ? -5.996 1.875 14.759 1.00 93.19 70 LEU A O 1
ATOM 530 N N . ARG A 1 71 ? -7.668 1.974 16.258 1.00 94.50 71 ARG A N 1
ATOM 531 C CA . ARG A 1 71 ? -7.273 0.749 16.972 1.00 94.50 71 ARG A CA 1
ATOM 532 C C . ARG A 1 71 ? -7.378 -0.483 16.082 1.00 94.50 71 ARG A C 1
ATOM 534 O O . ARG A 1 71 ? -6.429 -1.257 16.030 1.00 94.50 71 ARG A O 1
ATOM 541 N N . PHE A 1 72 ? -8.492 -0.629 15.365 1.00 94.94 72 PHE A N 1
ATOM 542 C CA . PHE A 1 72 ? -8.689 -1.724 14.419 1.00 94.94 72 PHE A CA 1
ATOM 543 C C . PHE A 1 72 ? -7.595 -1.741 13.348 1.00 94.94 72 PHE A C 1
ATOM 545 O O . PHE A 1 72 ? -6.975 -2.778 13.137 1.00 94.94 72 PHE A O 1
ATOM 552 N N . ALA A 1 73 ? -7.308 -0.594 12.725 1.00 91.31 73 ALA A N 1
ATOM 553 C CA . ALA A 1 73 ? -6.259 -0.478 11.717 1.00 91.31 73 ALA A CA 1
ATOM 554 C C . ALA A 1 73 ? -4.884 -0.853 12.285 1.00 91.31 73 ALA A C 1
ATOM 556 O O . ALA A 1 73 ? -4.165 -1.641 11.677 1.00 91.31 73 ALA A O 1
ATOM 557 N N . ASN A 1 74 ? -4.537 -0.350 13.474 1.00 90.81 74 ASN A N 1
ATOM 558 C CA . ASN A 1 74 ? -3.274 -0.694 14.118 1.00 90.81 74 ASN A CA 1
ATOM 559 C C . ASN A 1 74 ? -3.162 -2.204 14.366 1.00 90.81 74 ASN A C 1
ATOM 561 O O . ASN A 1 74 ? -2.141 -2.797 14.040 1.00 90.81 74 ASN A O 1
ATOM 565 N N . THR A 1 75 ? -4.213 -2.841 14.890 1.00 91.75 75 THR A N 1
ATOM 566 C CA . THR A 1 75 ? -4.235 -4.298 15.080 1.00 91.75 75 THR A CA 1
ATOM 567 C C . THR A 1 75 ? -4.121 -5.041 13.751 1.00 91.75 75 THR A C 1
ATOM 569 O O . THR A 1 75 ? -3.312 -5.955 13.656 1.00 91.75 75 THR A O 1
ATOM 572 N N . TYR A 1 76 ? -4.863 -4.627 12.723 1.00 90.38 76 TYR A N 1
ATOM 573 C CA . TYR A 1 76 ? -4.847 -5.251 11.399 1.00 90.38 76 TYR A CA 1
ATOM 574 C C . TYR A 1 76 ? -3.452 -5.239 10.758 1.00 90.38 76 TYR A C 1
ATOM 576 O O . TYR A 1 76 ? -2.986 -6.263 10.272 1.00 90.38 76 TYR A O 1
ATOM 584 N N . PHE A 1 77 ? -2.756 -4.100 10.788 1.00 87.62 77 PHE A N 1
ATOM 585 C CA . PHE A 1 77 ? -1.437 -3.979 10.158 1.00 87.62 77 PHE A CA 1
ATOM 586 C C . PHE A 1 77 ? -0.280 -4.547 10.994 1.00 87.62 77 PHE A C 1
ATOM 588 O O . PHE A 1 77 ? 0.821 -4.701 10.470 1.00 87.62 77 PHE A O 1
ATOM 595 N N . THR A 1 78 ? -0.501 -4.848 12.278 1.00 87.19 78 THR A N 1
ATOM 596 C CA . THR A 1 78 ? 0.549 -5.360 13.180 1.00 87.19 78 THR A CA 1
ATOM 597 C C . THR A 1 78 ? 0.340 -6.807 13.611 1.00 87.19 78 THR A C 1
ATOM 599 O O . THR A 1 78 ? 1.258 -7.402 14.177 1.00 87.19 78 THR A O 1
ATOM 602 N N . SER A 1 79 ? -0.824 -7.404 13.332 1.00 88.25 79 SER A N 1
ATOM 603 C CA . SER A 1 79 ? -1.131 -8.782 13.729 1.00 88.25 79 SER A CA 1
ATOM 604 C C . SER A 1 79 ? -0.252 -9.827 13.047 1.00 88.25 79 SER A C 1
ATOM 606 O O . SER A 1 79 ? -0.033 -10.891 13.620 1.00 88.25 79 SER A O 1
ATOM 608 N N . ALA A 1 80 ? 0.255 -9.543 11.845 1.00 84.00 80 ALA A N 1
ATOM 609 C CA . ALA A 1 80 ? 1.131 -10.436 11.098 1.00 84.00 80 ALA A CA 1
ATOM 610 C C . ALA A 1 80 ? 2.275 -9.654 10.426 1.00 84.00 80 ALA A C 1
ATOM 612 O O . ALA A 1 80 ? 2.097 -8.481 10.089 1.00 84.00 80 ALA A O 1
ATOM 613 N N . PRO A 1 81 ? 3.463 -10.267 10.240 1.00 80.75 81 PRO A N 1
ATOM 614 C CA . PRO A 1 81 ? 4.471 -9.723 9.333 1.00 80.75 81 PRO A CA 1
ATOM 615 C C . PRO A 1 81 ? 3.878 -9.519 7.933 1.00 80.75 81 PRO A C 1
ATOM 617 O O . PRO A 1 81 ? 3.224 -10.442 7.455 1.00 80.75 81 PRO A O 1
ATOM 620 N N . PRO A 1 82 ? 4.163 -8.398 7.247 1.00 84.62 82 PRO A N 1
ATOM 621 C CA . PRO A 1 82 ? 3.905 -8.320 5.816 1.00 84.62 82 PRO A CA 1
ATOM 622 C C . PRO A 1 82 ? 4.798 -9.330 5.085 1.00 84.62 82 PRO A C 1
ATOM 624 O O . PRO A 1 82 ? 6.006 -9.408 5.338 1.00 84.62 82 PRO A O 1
ATOM 627 N N . GLU A 1 83 ? 4.216 -10.082 4.165 1.00 85.12 83 GLU A N 1
ATOM 628 C CA . GLU A 1 83 ? 4.928 -10.929 3.225 1.00 85.12 83 GLU A CA 1
ATOM 629 C C . GLU A 1 83 ? 5.208 -10.145 1.941 1.00 85.12 83 GLU A C 1
ATOM 631 O O . GLU A 1 83 ? 4.391 -9.371 1.434 1.00 85.12 83 GLU A O 1
ATOM 636 N N . TYR A 1 84 ? 6.406 -10.335 1.400 1.00 86.88 84 TYR A N 1
ATOM 637 C CA . TYR A 1 84 ? 6.734 -9.836 0.078 1.00 86.88 84 TYR A CA 1
ATOM 638 C C . TYR A 1 84 ? 6.095 -10.738 -0.981 1.00 86.88 84 TYR A C 1
ATOM 640 O O . TYR A 1 84 ? 6.448 -11.910 -1.084 1.00 86.88 84 TYR A O 1
ATOM 648 N N . LEU A 1 85 ? 5.193 -10.186 -1.794 1.00 88.31 85 LEU A N 1
ATOM 649 C CA . LEU A 1 85 ? 4.430 -10.974 -2.761 1.00 88.31 85 LEU A CA 1
ATOM 650 C C . LEU A 1 85 ? 5.101 -11.016 -4.139 1.00 88.31 85 LEU A C 1
ATOM 652 O O . LEU A 1 85 ? 5.261 -12.087 -4.721 1.00 88.31 85 LEU A O 1
ATOM 656 N N . PHE A 1 86 ? 5.474 -9.858 -4.699 1.00 87.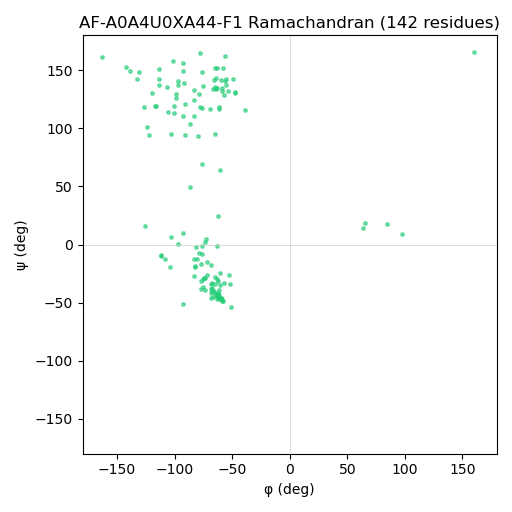69 86 PHE A N 1
ATOM 657 C CA . PHE A 1 86 ? 6.049 -9.784 -6.049 1.00 87.69 86 PHE A CA 1
ATOM 658 C C . PHE A 1 86 ? 6.776 -8.464 -6.347 1.00 87.69 86 PHE A C 1
ATOM 660 O O . PHE A 1 86 ? 6.513 -7.431 -5.724 1.00 87.69 86 PHE A O 1
ATOM 667 N N . THR A 1 87 ? 7.629 -8.479 -7.384 1.00 89.81 87 THR A N 1
ATOM 668 C CA . THR A 1 87 ? 8.042 -7.278 -8.131 1.00 89.81 87 THR A CA 1
ATOM 669 C C . THR A 1 87 ? 7.513 -7.360 -9.555 1.00 89.81 87 THR A C 1
ATOM 671 O O . THR A 1 87 ? 7.612 -8.401 -10.202 1.00 89.81 87 THR A O 1
ATOM 674 N N . ALA A 1 88 ? 7.001 -6.247 -10.062 1.00 89.00 88 ALA A N 1
ATOM 675 C CA . ALA A 1 88 ? 6.529 -6.112 -11.428 1.00 89.00 88 ALA A CA 1
ATOM 676 C C . ALA A 1 88 ? 7.220 -4.907 -12.091 1.00 89.00 88 ALA A C 1
ATOM 678 O O . ALA A 1 88 ? 7.050 -3.769 -11.635 1.00 89.00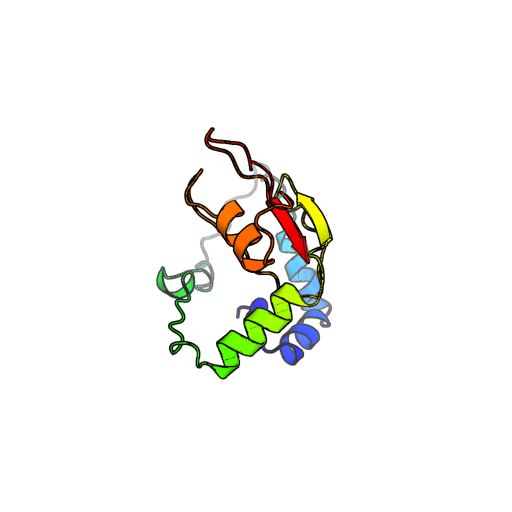 88 ALA A O 1
ATOM 679 N N . PRO A 1 89 ? 8.002 -5.106 -13.168 1.00 86.56 89 PRO A N 1
ATOM 680 C CA . PRO A 1 89 ? 8.582 -3.996 -13.921 1.00 86.56 89 PRO A CA 1
ATOM 681 C C . PRO A 1 89 ? 7.532 -3.244 -14.748 1.00 86.56 89 PRO A C 1
ATOM 683 O O . PRO A 1 89 ? 7.697 -2.054 -15.009 1.00 86.56 89 PRO A O 1
ATOM 686 N N . TYR A 1 90 ? 6.440 -3.914 -15.132 1.00 84.88 90 TYR A N 1
ATOM 687 C CA . TYR A 1 90 ? 5.397 -3.356 -15.991 1.00 84.88 90 TYR A CA 1
ATOM 688 C C . TYR A 1 90 ? 4.003 -3.585 -15.413 1.00 84.88 90 TYR A C 1
ATOM 690 O O . TYR A 1 90 ? 3.725 -4.610 -14.795 1.00 84.88 90 TYR A O 1
ATOM 698 N N . PHE A 1 91 ? 3.079 -2.661 -15.674 1.00 80.62 91 PHE A N 1
ATOM 699 C CA . PHE A 1 91 ? 1.716 -2.752 -15.139 1.00 80.62 91 PHE A CA 1
ATOM 700 C C . PHE A 1 91 ? 0.954 -3.988 -15.646 1.00 80.62 91 PHE A C 1
ATOM 702 O O . PHE A 1 91 ? 0.137 -4.566 -14.947 1.00 80.62 91 PHE A O 1
ATOM 709 N N . ARG A 1 92 ? 1.263 -4.454 -16.858 1.00 83.00 92 ARG A N 1
ATOM 710 C CA . ARG A 1 92 ? 0.647 -5.664 -17.424 1.00 83.00 92 ARG A CA 1
ATOM 711 C C . ARG A 1 92 ? 1.200 -6.968 -16.841 1.00 83.00 92 ARG A C 1
ATOM 713 O O . ARG A 1 92 ? 0.660 -8.021 -17.141 1.00 83.00 92 ARG A O 1
ATOM 720 N N . SER A 1 93 ? 2.267 -6.900 -16.042 1.00 82.19 93 SER A N 1
ATOM 721 C CA . SER A 1 93 ? 2.888 -8.072 -15.408 1.00 82.19 93 SER A CA 1
ATOM 722 C C . SER A 1 93 ? 2.350 -8.371 -14.004 1.00 82.19 93 SER A C 1
ATOM 724 O O . SER A 1 93 ? 2.924 -9.199 -13.306 1.00 82.19 93 SER A O 1
ATOM 726 N N . PHE A 1 94 ? 1.266 -7.709 -13.579 1.00 81.75 94 PHE A N 1
ATOM 727 C CA . PHE A 1 94 ? 0.654 -7.983 -12.281 1.00 81.75 94 PHE A CA 1
ATOM 728 C C . PHE A 1 94 ? 0.040 -9.388 -12.249 1.00 81.75 94 PHE A C 1
ATOM 730 O O . PHE A 1 94 ? -0.697 -9.748 -13.174 1.00 81.75 94 PHE A O 1
ATOM 737 N N . PRO A 1 95 ? 0.289 -10.170 -11.185 1.00 81.88 95 PRO A N 1
ATOM 738 C CA . PRO A 1 95 ? -0.496 -11.367 -10.939 1.00 81.88 95 PRO A CA 1
ATOM 739 C C . PRO A 1 95 ? -1.953 -10.967 -10.674 1.00 81.88 95 PRO A C 1
ATOM 741 O O . PRO A 1 95 ? -2.230 -9.946 -10.049 1.00 81.88 95 PRO A O 1
ATOM 744 N N . LEU A 1 96 ? -2.902 -11.770 -11.153 1.00 82.75 96 LEU A N 1
ATOM 745 C CA . LEU A 1 96 ? -4.313 -11.561 -10.834 1.00 82.75 96 LEU A CA 1
ATOM 746 C C . LEU A 1 96 ? -4.541 -11.882 -9.352 1.00 82.75 96 LEU A C 1
ATOM 748 O O . LEU A 1 96 ? -4.380 -13.031 -8.942 1.00 82.75 96 LEU A O 1
ATOM 752 N N . SER A 1 97 ? -4.944 -10.882 -8.567 1.00 83.62 97 SER A N 1
ATOM 753 C CA . SER A 1 97 ? -5.295 -11.045 -7.154 1.00 83.62 97 SER A CA 1
ATOM 754 C C . SER A 1 97 ? -6.812 -10.964 -6.950 1.00 83.62 97 SER A C 1
ATOM 756 O O . SER A 1 97 ? -7.459 -10.073 -7.509 1.00 83.62 97 SER A O 1
ATOM 758 N N . PRO A 1 98 ? -7.414 -11.861 -6.145 1.00 87.06 98 PRO A N 1
ATOM 759 C CA . PRO A 1 98 ? -8.809 -11.729 -5.730 1.00 87.06 98 PRO A CA 1
ATOM 760 C C . PRO A 1 98 ? -8.996 -10.716 -4.585 1.00 87.06 98 PRO A C 1
ATOM 762 O O . PRO A 1 98 ? -10.133 -10.422 -4.218 1.00 87.06 98 PRO A O 1
ATOM 765 N N . HIS A 1 99 ? -7.906 -10.197 -4.011 1.00 86.62 99 HIS A N 1
ATOM 766 C CA . HIS A 1 99 ? -7.927 -9.281 -2.872 1.00 86.62 99 HIS A CA 1
ATOM 767 C C . HIS A 1 99 ? -7.918 -7.819 -3.340 1.00 86.62 99 HIS A C 1
ATOM 769 O O . HIS A 1 99 ? -7.346 -7.514 -4.388 1.00 86.62 99 HIS A O 1
ATOM 775 N N . PRO A 1 100 ? -8.530 -6.893 -2.580 1.00 89.06 100 PRO A N 1
ATOM 776 C CA . PRO A 1 100 ? -8.416 -5.470 -2.870 1.00 89.06 100 PRO A CA 1
ATOM 777 C C . PRO A 1 100 ? -6.967 -4.995 -2.696 1.00 89.06 100 PRO A C 1
ATOM 779 O O . PRO A 1 100 ? -6.320 -5.305 -1.698 1.00 89.06 100 PRO A O 1
ATOM 782 N N . GLU A 1 101 ? -6.480 -4.197 -3.646 1.00 88.56 101 GLU A N 1
ATOM 783 C CA . GLU A 1 101 ? -5.121 -3.649 -3.636 1.00 88.56 101 GLU A CA 1
ATOM 784 C C . GLU A 1 101 ? -5.137 -2.127 -3.463 1.00 88.56 101 GLU A C 1
ATOM 786 O O . GLU A 1 101 ? -5.987 -1.426 -4.017 1.00 88.56 101 GLU A O 1
ATOM 791 N N . VAL A 1 102 ? -4.165 -1.604 -2.709 1.00 89.44 102 VAL A N 1
ATOM 792 C CA . VAL A 1 102 ? -3.979 -0.164 -2.491 1.00 89.44 102 VAL A CA 1
ATOM 793 C C . VAL A 1 102 ? -2.633 0.262 -3.066 1.00 89.44 102 VAL A C 1
ATOM 795 O O . VAL A 1 102 ? -1.581 -0.203 -2.630 1.00 89.44 102 VAL A O 1
ATOM 798 N N . ALA A 1 103 ? -2.656 1.178 -4.036 1.00 89.50 103 ALA A N 1
ATOM 799 C CA . ALA A 1 103 ? -1.452 1.685 -4.682 1.00 89.50 103 ALA A CA 1
ATOM 800 C C . ALA A 1 103 ? -1.010 3.033 -4.090 1.00 89.50 103 ALA A C 1
ATOM 802 O O . ALA A 1 103 ? -1.781 3.991 -4.036 1.00 89.50 103 ALA A O 1
ATOM 803 N N . PHE A 1 104 ? 0.269 3.139 -3.721 1.00 88.69 104 PHE A N 1
ATOM 804 C CA . PHE A 1 104 ? 0.888 4.391 -3.276 1.00 88.69 104 PHE A CA 1
ATOM 805 C C . PHE A 1 104 ? 1.706 5.023 -4.410 1.00 88.69 104 PHE A C 1
ATOM 807 O O . PHE A 1 104 ? 2.752 4.502 -4.801 1.00 88.69 104 PHE A O 1
ATOM 814 N N . LEU A 1 105 ? 1.268 6.183 -4.910 1.00 88.38 105 LEU A N 1
ATOM 815 C CA . LEU A 1 105 ? 1.934 6.925 -5.987 1.00 88.38 105 LEU A CA 1
ATOM 816 C C . LEU A 1 105 ? 2.493 8.264 -5.489 1.00 88.38 105 LEU A C 1
ATOM 818 O O . LEU A 1 105 ? 1.985 8.867 -4.551 1.00 88.38 105 LEU A O 1
ATOM 822 N N . GLY A 1 106 ? 3.574 8.737 -6.110 1.00 88.25 106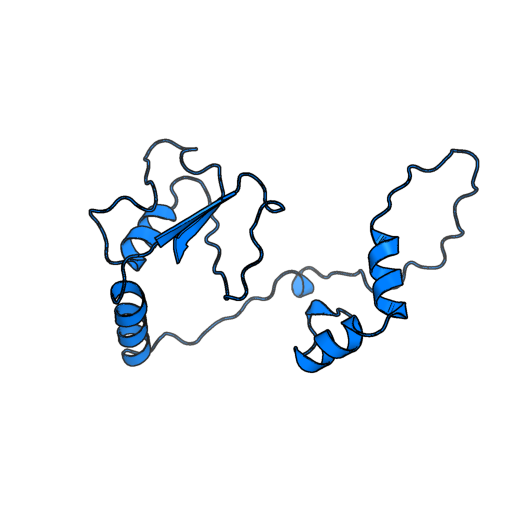 GLY A N 1
ATOM 823 C CA . GLY A 1 106 ? 4.195 10.019 -5.764 1.00 88.25 106 GLY A CA 1
ATOM 824 C C . GLY A 1 106 ? 5.640 10.132 -6.245 1.00 88.25 106 GLY A C 1
ATOM 825 O O . GLY A 1 106 ? 6.271 9.120 -6.570 1.00 88.25 106 GLY A O 1
ATOM 826 N N . ARG A 1 107 ? 6.196 11.353 -6.249 1.00 88.50 107 ARG A N 1
ATOM 827 C CA . ARG A 1 107 ? 7.575 11.634 -6.709 1.00 88.50 107 ARG A CA 1
ATOM 828 C C . ARG A 1 107 ? 8.625 10.795 -5.958 1.00 88.50 107 ARG A C 1
ATOM 830 O O . ARG A 1 107 ? 8.362 10.233 -4.891 1.00 88.50 107 ARG A O 1
ATOM 837 N N . SER A 1 108 ? 9.838 10.684 -6.506 1.00 82.75 108 SER A N 1
ATOM 838 C CA . SER A 1 108 ? 10.946 10.024 -5.795 1.00 82.75 108 SER A CA 1
ATOM 839 C C . SER A 1 108 ? 11.183 10.698 -4.438 1.00 82.75 108 SER A C 1
ATOM 841 O O . SER A 1 108 ? 11.107 11.917 -4.339 1.00 82.75 108 SER A O 1
ATOM 843 N N . ASN A 1 109 ? 11.477 9.906 -3.404 1.00 80.69 109 ASN A N 1
ATOM 844 C CA . ASN A 1 109 ? 11.826 10.370 -2.052 1.00 80.69 109 ASN A CA 1
ATOM 845 C C . ASN A 1 109 ? 10.740 11.145 -1.274 1.00 80.69 109 ASN A C 1
ATOM 847 O O . ASN A 1 109 ? 11.047 11.697 -0.227 1.00 80.69 109 ASN A O 1
ATOM 851 N N . VAL A 1 110 ? 9.468 11.128 -1.692 1.00 88.00 110 VAL A N 1
ATOM 852 C CA . VAL A 1 110 ? 8.361 11.743 -0.914 1.00 88.00 110 VAL A CA 1
ATOM 853 C C . VAL A 1 110 ? 7.949 10.952 0.337 1.00 88.00 110 VAL A C 1
ATOM 855 O O . VAL A 1 110 ? 6.999 11.320 1.009 1.00 88.00 110 VAL A O 1
ATOM 858 N N . GLY A 1 111 ? 8.625 9.836 0.633 1.00 87.25 111 GLY A N 1
ATOM 859 C CA . GLY A 1 111 ? 8.364 9.034 1.833 1.00 87.25 11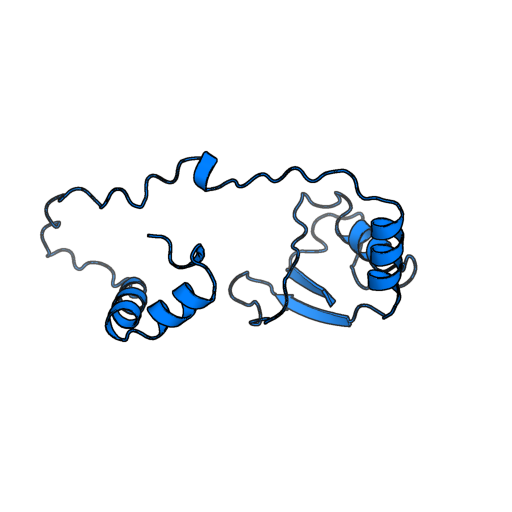1 GLY A CA 1
ATOM 860 C C . GLY A 1 111 ? 7.455 7.815 1.653 1.00 87.25 111 GLY A C 1
ATOM 861 O O . GLY A 1 111 ? 7.137 7.183 2.646 1.00 87.25 111 GLY A O 1
ATOM 862 N N . LYS A 1 112 ? 7.088 7.414 0.425 1.00 91.38 112 LYS A N 1
ATOM 863 C CA . LYS A 1 112 ? 6.235 6.225 0.170 1.00 91.38 112 LYS A CA 1
ATOM 864 C C . LYS A 1 112 ? 6.725 4.948 0.869 1.00 91.38 112 LYS A C 1
ATOM 866 O O . LYS A 1 112 ? 5.984 4.333 1.619 1.00 91.38 112 LYS A O 1
ATOM 871 N N . SER A 1 113 ? 7.990 4.573 0.662 1.00 85.38 113 SER A N 1
ATOM 872 C CA . SER A 1 113 ? 8.568 3.388 1.312 1.00 85.38 113 SER A CA 1
ATOM 873 C C . SER A 1 113 ? 8.649 3.548 2.834 1.00 85.38 113 SER A C 1
ATOM 875 O O . SER A 1 113 ? 8.476 2.581 3.562 1.00 85.38 113 SER A O 1
ATOM 877 N N . SER A 1 114 ? 8.883 4.770 3.327 1.00 86.88 114 SER A N 1
ATOM 878 C CA . SER A 1 114 ? 8.887 5.053 4.767 1.00 86.88 114 SER A CA 1
ATOM 879 C C . SER A 1 114 ? 7.493 4.898 5.374 1.00 86.88 114 SER A C 1
ATOM 881 O O . SER A 1 114 ? 7.371 4.348 6.461 1.00 86.88 114 SER A O 1
ATOM 883 N N . LEU A 1 115 ? 6.453 5.343 4.660 1.00 89.19 115 LEU A N 1
ATOM 884 C CA . LEU A 1 115 ? 5.057 5.168 5.048 1.00 89.19 115 LEU A CA 1
ATOM 885 C C . LEU A 1 115 ? 4.680 3.686 5.103 1.00 89.19 115 LEU A C 1
ATOM 887 O O . LEU A 1 115 ? 4.077 3.273 6.083 1.00 89.19 115 LEU A O 1
ATOM 891 N N . LEU A 1 116 ? 5.074 2.885 4.106 1.00 88.38 116 LEU A N 1
ATOM 892 C CA . LEU A 1 116 ? 4.838 1.435 4.126 1.00 88.38 116 LEU A CA 1
ATOM 893 C C . LEU A 1 116 ? 5.480 0.775 5.353 1.00 88.38 116 LEU A C 1
ATOM 895 O O . LEU A 1 116 ? 4.805 0.069 6.093 1.00 88.38 116 LEU A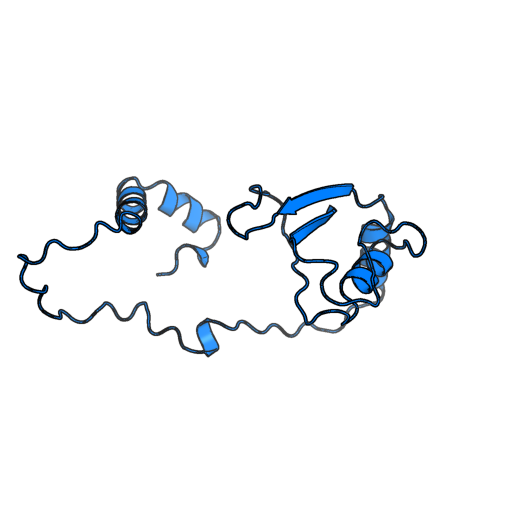 O 1
ATOM 899 N N . ASN A 1 117 ? 6.751 1.076 5.631 1.00 86.75 117 ASN A N 1
ATOM 900 C CA . ASN A 1 117 ? 7.439 0.534 6.808 1.00 86.75 117 ASN A CA 1
ATOM 901 C C . ASN A 1 117 ? 6.768 0.967 8.129 1.00 86.75 117 ASN A C 1
ATOM 903 O O . ASN A 1 117 ? 6.645 0.167 9.056 1.00 86.75 117 ASN A O 1
ATOM 907 N N . ALA A 1 118 ? 6.305 2.219 8.212 1.00 87.44 118 ALA A N 1
ATOM 908 C CA . ALA A 1 118 ? 5.564 2.714 9.371 1.00 87.44 118 ALA A CA 1
ATOM 909 C C . ALA A 1 118 ? 4.205 2.012 9.532 1.00 87.44 118 ALA A C 1
ATOM 911 O O . ALA A 1 118 ? 3.830 1.678 10.653 1.00 87.44 118 ALA A O 1
ATOM 912 N N . LEU A 1 119 ? 3.498 1.758 8.425 1.00 87.44 119 LEU A N 1
ATOM 913 C CA . LEU A 1 119 ? 2.211 1.064 8.418 1.00 87.44 119 LEU A CA 1
ATOM 914 C C . LEU A 1 119 ? 2.351 -0.365 8.945 1.00 87.44 119 LEU A C 1
ATOM 916 O O . LEU A 1 119 ? 1.565 -0.776 9.787 1.00 87.44 119 LEU A O 1
ATOM 920 N N . PHE A 1 120 ? 3.398 -1.077 8.531 1.00 84.81 120 PHE A N 1
ATOM 921 C CA . PHE A 1 120 ? 3.698 -2.434 8.997 1.00 84.81 120 PHE A CA 1
ATOM 922 C C . PHE A 1 120 ? 4.238 -2.501 10.437 1.00 84.81 120 PHE A C 1
ATOM 924 O O . PHE A 1 120 ? 4.662 -3.563 10.892 1.00 84.81 120 PHE A O 1
ATOM 931 N N . GLY A 1 121 ? 4.296 -1.372 11.156 1.00 74.56 121 GLY A N 1
ATOM 932 C CA . GLY A 1 121 ? 4.809 -1.308 12.525 1.00 74.56 121 GLY A CA 1
ATOM 933 C C . GLY A 1 121 ? 6.302 -1.637 12.652 1.00 74.56 121 GLY A C 1
ATOM 934 O O . GLY A 1 121 ? 6.769 -1.970 13.741 1.00 74.56 121 GLY A O 1
ATOM 935 N N . ARG A 1 122 ? 7.072 -1.574 11.555 1.00 64.06 122 ARG A N 1
ATOM 936 C CA . ARG A 1 122 ? 8.467 -2.040 11.491 1.00 64.06 122 ARG A CA 1
ATOM 937 C C . ARG A 1 122 ? 9.396 -0.927 11.024 1.00 64.06 122 ARG A C 1
ATOM 939 O O . ARG A 1 122 ? 9.555 -0.671 9.838 1.00 64.06 122 ARG A O 1
ATOM 946 N N . THR A 1 123 ? 10.097 -0.298 11.962 1.00 54.78 123 THR A N 1
ATOM 947 C CA . THR A 1 123 ? 11.167 0.674 11.663 1.00 54.78 123 THR A CA 1
ATOM 948 C C . THR A 1 123 ? 12.518 0.020 11.347 1.00 54.78 123 THR A C 1
ATOM 950 O O . THR A 1 123 ? 13.353 0.654 10.703 1.00 54.78 123 THR A O 1
ATOM 953 N N . ASN A 1 124 ? 12.732 -1.244 11.741 1.00 49.31 124 ASN A N 1
ATOM 954 C CA . ASN A 1 124 ? 14.031 -1.928 11.629 1.00 49.31 124 ASN A CA 1
ATOM 955 C C . ASN A 1 124 ? 14.112 -3.023 10.549 1.00 49.31 124 ASN A C 1
ATOM 957 O O . ASN A 1 124 ? 15.218 -3.444 10.211 1.00 49.31 124 ASN A O 1
ATOM 961 N N . ILE A 1 125 ? 12.986 -3.455 9.972 1.00 53.16 125 ILE A N 1
ATOM 962 C CA . ILE A 1 125 ? 12.951 -4.458 8.898 1.00 53.16 125 ILE A CA 1
ATOM 963 C C . ILE A 1 125 ? 12.651 -3.711 7.596 1.00 53.16 125 ILE A C 1
ATOM 965 O O . ILE A 1 125 ? 11.624 -3.055 7.460 1.00 53.16 125 ILE A O 1
ATOM 969 N N . LYS A 1 126 ? 13.617 -3.700 6.673 1.00 59.84 126 LYS A N 1
ATOM 970 C CA . LYS A 1 126 ? 13.596 -2.874 5.453 1.00 59.84 126 LYS A CA 1
ATOM 971 C C . LYS A 1 126 ? 12.862 -3.572 4.305 1.00 59.84 126 LYS A C 1
ATOM 973 O O . LYS A 1 126 ? 13.413 -3.626 3.205 1.00 59.84 126 LYS A O 1
ATOM 978 N N . ASP A 1 127 ? 11.656 -4.076 4.557 1.00 65.38 127 ASP A N 1
ATOM 979 C CA . ASP A 1 127 ? 10.856 -4.784 3.547 1.00 65.38 127 ASP A CA 1
ATOM 980 C C . ASP A 1 127 ? 10.545 -3.848 2.367 1.00 65.38 127 ASP A C 1
ATOM 982 O O . ASP A 1 127 ? 10.777 -4.188 1.205 1.00 65.38 127 ASP A O 1
ATOM 986 N N . ALA A 1 128 ? 10.172 -2.592 2.652 1.00 74.50 128 ALA A N 1
ATOM 987 C CA . ALA A 1 128 ? 10.177 -1.534 1.649 1.00 74.50 128 ALA A CA 1
ATOM 988 C C . ALA A 1 128 ? 11.513 -0.773 1.673 1.00 74.50 128 ALA A C 1
ATOM 990 O O . ALA A 1 128 ? 11.820 0.004 2.587 1.00 74.50 128 ALA A O 1
ATOM 991 N N . HIS A 1 129 ? 12.322 -0.947 0.626 1.00 73.94 129 HIS A N 1
ATOM 992 C CA . HIS A 1 129 ? 13.614 -0.275 0.517 1.00 73.94 129 HIS A CA 1
ATOM 993 C C . HIS A 1 129 ? 13.478 1.262 0.480 1.00 73.94 129 HIS A C 1
ATOM 995 O O . HIS A 1 129 ? 12.916 1.846 -0.450 1.00 73.94 129 HIS A O 1
ATOM 1001 N N . VAL A 1 130 ? 14.067 1.932 1.479 1.00 72.31 130 VAL A N 1
ATOM 1002 C CA . VAL A 1 130 ? 14.197 3.399 1.557 1.00 72.31 130 VAL A CA 1
ATOM 1003 C C . VAL A 1 130 ? 15.586 3.829 1.058 1.00 72.31 130 VAL A C 1
ATOM 1005 O O . VAL A 1 130 ? 16.602 3.167 1.313 1.00 72.31 130 VAL A O 1
ATOM 1008 N N . SER A 1 131 ? 15.665 4.941 0.325 1.00 68.44 131 SER A N 1
ATOM 1009 C CA . SER A 1 131 ? 16.923 5.572 -0.093 1.00 68.44 131 SER A CA 1
ATOM 1010 C C . SER A 1 131 ? 16.838 7.087 -0.049 1.00 68.44 131 SER A C 1
ATOM 1012 O O . SER A 1 131 ? 15.779 7.669 -0.248 1.00 68.44 131 SER A O 1
ATOM 1014 N N . LYS A 1 132 ? 17.996 7.727 0.143 1.00 68.19 132 LYS A N 1
ATOM 1015 C CA . LYS A 1 132 ? 18.160 9.163 -0.121 1.00 68.19 132 LYS A CA 1
ATOM 1016 C C . LYS A 1 132 ? 18.449 9.445 -1.604 1.00 68.19 132 LYS A C 1
ATOM 1018 O O . LYS A 1 132 ? 18.098 10.504 -2.108 1.00 68.19 132 LYS A O 1
ATOM 1023 N N . ARG A 1 133 ? 19.056 8.493 -2.327 1.00 72.25 133 ARG A N 1
ATOM 1024 C CA . ARG A 1 133 ? 19.337 8.613 -3.770 1.00 72.25 133 ARG A CA 1
ATOM 1025 C C . ARG A 1 133 ? 18.069 8.343 -4.592 1.00 72.25 133 ARG A C 1
ATOM 1027 O O . ARG A 1 133 ? 17.445 7.310 -4.342 1.00 72.25 133 ARG A O 1
ATOM 1034 N N . PRO A 1 134 ? 17.690 9.216 -5.543 1.00 65.06 134 PRO A N 1
ATOM 1035 C CA . PRO A 1 134 ? 16.554 8.970 -6.427 1.00 65.06 134 PRO A 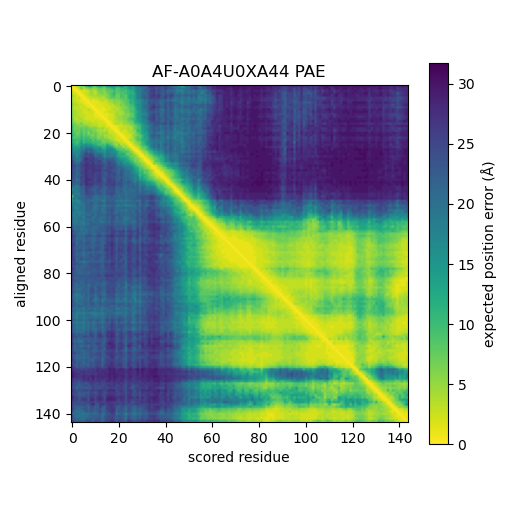CA 1
ATOM 1036 C C . PRO A 1 134 ? 16.700 7.669 -7.228 1.00 65.06 134 PRO A C 1
ATOM 1038 O O . PRO A 1 134 ? 17.813 7.242 -7.526 1.00 65.06 134 PRO A O 1
ATOM 1041 N N . GLY A 1 135 ? 15.573 7.055 -7.597 1.00 65.31 135 GLY A N 1
ATOM 1042 C CA . GLY A 1 135 ? 15.559 5.907 -8.516 1.00 65.31 135 GLY A CA 1
ATOM 1043 C C . GLY A 1 135 ? 15.797 4.535 -7.880 1.00 65.31 135 GLY A C 1
ATOM 1044 O O . GLY A 1 135 ? 16.103 3.590 -8.596 1.00 65.31 135 GLY A O 1
ATOM 1045 N N . ARG A 1 136 ? 15.649 4.397 -6.557 1.00 68.94 136 ARG A N 1
ATOM 1046 C CA . ARG A 1 136 ? 15.783 3.096 -5.877 1.00 68.94 136 ARG A CA 1
ATOM 1047 C C . ARG A 1 136 ? 14.594 2.161 -6.127 1.00 68.94 136 ARG A C 1
ATOM 1049 O O . ARG A 1 136 ? 14.798 0.976 -6.343 1.00 68.94 136 ARG A O 1
ATOM 1056 N N . THR A 1 137 ? 13.375 2.693 -6.154 1.00 70.88 137 THR A N 1
ATOM 1057 C CA . THR A 1 137 ? 12.162 1.927 -6.475 1.00 70.88 137 THR A CA 1
ATOM 1058 C C . THR A 1 137 ? 11.741 2.264 -7.901 1.00 70.88 137 THR A C 1
ATOM 1060 O O . THR A 1 137 ? 11.121 3.302 -8.130 1.00 70.88 137 THR A O 1
ATOM 1063 N N . ARG A 1 138 ? 12.160 1.436 -8.866 1.00 76.75 138 ARG A N 1
ATOM 1064 C CA . ARG A 1 138 ? 11.795 1.567 -10.294 1.00 76.75 138 ARG A CA 1
ATOM 1065 C C . ARG A 1 138 ? 10.743 0.544 -10.721 1.00 76.75 138 ARG A C 1
ATOM 1067 O O . ARG A 1 138 ? 10.082 0.757 -11.727 1.00 76.75 138 ARG A O 1
ATOM 1074 N N . THR A 1 139 ? 10.598 -0.531 -9.952 1.00 84.06 139 THR A N 1
ATOM 1075 C CA . THR A 1 139 ? 9.581 -1.569 -10.119 1.00 84.06 139 THR A CA 1
ATOM 1076 C C . THR A 1 139 ? 8.444 -1.367 -9.121 1.00 84.06 139 THR A C 1
ATOM 1078 O O . THR A 1 139 ? 8.606 -0.701 -8.092 1.00 84.06 139 THR A O 1
ATOM 1081 N N . MET A 1 140 ? 7.277 -1.925 -9.430 1.00 87.06 140 MET A N 1
ATOM 1082 C CA . MET A 1 140 ? 6.147 -1.997 -8.504 1.00 87.06 140 MET A CA 1
ATOM 1083 C C . MET A 1 140 ? 6.342 -3.204 -7.593 1.00 87.06 140 MET A C 1
ATOM 1085 O O . MET A 1 140 ? 6.677 -4.277 -8.081 1.00 87.06 140 MET A O 1
ATOM 1089 N N . ASN A 1 141 ? 6.157 -3.028 -6.286 1.00 89.12 141 ASN A N 1
ATOM 1090 C CA . ASN A 1 141 ? 6.323 -4.091 -5.296 1.00 89.12 141 ASN A CA 1
ATOM 1091 C C . ASN A 1 141 ? 5.004 -4.323 -4.563 1.00 89.12 141 ASN A C 1
ATOM 1093 O O . ASN A 1 141 ? 4.405 -3.355 -4.089 1.00 89.12 141 ASN A O 1
ATOM 1097 N N . GLY A 1 142 ? 4.584 -5.585 -4.485 1.00 88.38 142 GLY A N 1
ATOM 1098 C CA . GLY A 1 142 ? 3.411 -6.026 -3.736 1.00 88.38 142 GLY A CA 1
ATOM 1099 C C . GLY A 1 142 ? 3.797 -6.563 -2.359 1.00 88.38 142 GLY A C 1
ATOM 1100 O O . GLY A 1 142 ? 4.766 -7.313 -2.238 1.00 88.38 142 GLY A O 1
ATOM 1101 N N . PHE A 1 143 ? 3.022 -6.186 -1.345 1.00 88.06 143 PHE A N 1
ATOM 1102 C CA . PHE A 1 143 ? 3.147 -6.642 0.041 1.00 88.06 143 PHE A CA 1
ATOM 1103 C C . PHE A 1 143 ? 1.751 -7.031 0.544 1.00 88.06 143 PHE A C 1
ATOM 1105 O O . PHE A 1 143 ? 0.792 -6.341 0.182 1.00 88.06 143 PHE A O 1
ATOM 1112 N N . GLY A 1 144 ? 1.628 -8.084 1.353 1.00 85.38 144 GLY A N 1
ATOM 1113 C CA . GLY A 1 144 ? 0.339 -8.556 1.877 1.00 85.38 144 GLY A CA 1
ATOM 1114 C C . GLY A 1 144 ? 0.450 -9.376 3.144 1.00 85.38 144 GLY A C 1
ATOM 1115 O O . GLY A 1 144 ? 1.589 -9.723 3.511 1.00 85.38 144 GLY A O 1
#

Sequence (144 aa):
MDILRLPTALRSSLLRQPALRCLLHSAVTYEAPRDDVPPPSLAAAPALLTLSSTTLNSYQVSLPPTNTHLRFANTYFTSAPPEYLFTAPYFRSFPLSPHPEVAFLGRSNVGKSSLLNALFGRTNIKDAHVSKRPGRTRTMNGFG

Secondary structure (DSSP, 8-state):
--GGGS-HHHHHHHHT-HHHHHHHHHTT--PPPPTTSPPPP-----GGG---HHHH----PPPPPPHHHHHHHHHHHHSSPPPEEEEESSGGGPPP-SS-------STTSSHHHHHHHHTT-SS--SS---SSTTS--SEEEE-

InterPro domains:
  IPR006073 GTP binding domain [PF01926] (101-141)
  IPR027417 P-loop containing nucleoside triphosphate hydrolase [G3DSA:3.40.50.300] (73-144)
  IPR027417 P-loop containing nucleoside triphosphate hydrolase [SSF52540] (93-140)
  IPR052279 EngB GTPase [PTHR46498] (59-144)

Radius of gyration: 22.18 Å; Cα contacts (8 Å, |Δi|>4): 74; chains: 1; bounding box: 44×31×68 Å